Protein AF-A0AB37XN99-F1 (afdb_monomer_lite)

InterPro domains:
  IPR028053 Membrane insertase YidC, N-terminal [PF14849] (1-99)
  IPR028053 Membrane insertase YidC, N-terminal [TIGR03593] (1-100)
  IPR028053 Membrane insertase YidC, N-terminal [cd19961] (1-98)
  IPR038221 YidC, periplasmic domain superfamily [G3DSA:2.70.98.90] (1-100)

Secondary structure (DSSP, 8-state):
---EEEEEEESSTT-SSEEEEEEE-SS-EE-------STT-TT-GGG-SPP--B-S-S-----TT-SEEEEEEEEE-TTS-EEEEEEEEETT----EEE-

Structure (mmCIF, N/CA/C/O backbone):
data_AF-A0AB37XN99-F1
#
_entry.id   AF-A0AB37XN99-F1
#
loop_
_atom_site.group_PDB
_atom_site.id
_atom_site.type_symbol
_atom_site.label_atom_id
_atom_site.label_alt_id
_atom_site.label_comp_id
_atom_site.label_asym_id
_atom_site.label_entity_id
_atom_site.label_seq_id
_atom_site.pdbx_PDB_ins_code
_atom_site.Cartn_x
_atom_site.Cartn_y
_atom_site.Cartn_z
_atom_site.occupancy
_atom_site.B_iso_or_equiv
_atom_site.auth_seq_id
_atom_site.auth_com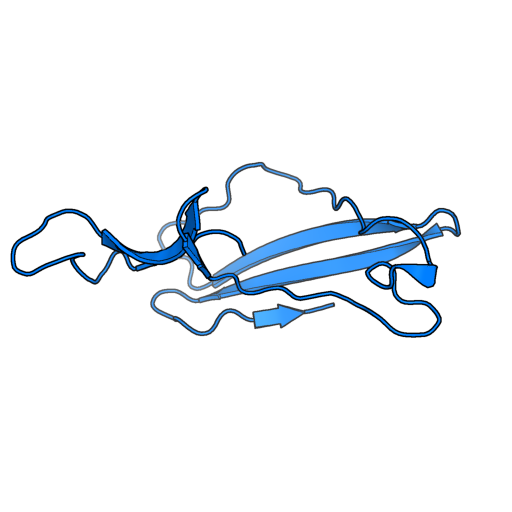p_id
_atom_site.auth_asym_id
_atom_site.auth_atom_id
_atom_site.pdbx_PDB_model_num
ATOM 1 N N . ILE A 1 1 ? 4.025 0.678 1.638 1.00 97.62 1 ILE A N 1
ATOM 2 C CA . ILE A 1 1 ? 2.892 1.171 2.448 1.00 97.62 1 ILE A CA 1
ATOM 3 C C . ILE A 1 1 ? 3.477 2.132 3.460 1.00 97.62 1 ILE A C 1
ATOM 5 O O . ILE A 1 1 ? 4.321 1.715 4.249 1.00 97.62 1 ILE A O 1
ATOM 9 N N . GLU A 1 2 ? 3.107 3.405 3.358 1.00 98.56 2 GLU A N 1
ATOM 10 C CA . GLU A 1 2 ? 3.704 4.488 4.153 1.00 98.56 2 GLU A CA 1
ATOM 11 C C . GLU A 1 2 ? 2.922 4.786 5.434 1.00 98.56 2 GLU A C 1
ATOM 13 O O . GLU A 1 2 ? 3.494 5.291 6.398 1.00 98.56 2 GLU A O 1
ATOM 18 N N . GLN A 1 3 ? 1.629 4.451 5.457 1.00 98.56 3 GLN A N 1
ATOM 19 C CA . GLN A 1 3 ? 0.751 4.632 6.607 1.00 98.56 3 GLN A CA 1
ATOM 20 C C . GLN A 1 3 ? -0.244 3.474 6.719 1.00 98.56 3 GLN A C 1
ATOM 22 O O . GLN A 1 3 ? -0.687 2.929 5.706 1.00 98.56 3 GLN A O 1
ATOM 27 N N . ALA A 1 4 ? -0.595 3.099 7.949 1.00 98.69 4 ALA A N 1
ATOM 28 C CA . ALA A 1 4 ? -1.639 2.119 8.232 1.00 98.69 4 ALA A CA 1
ATOM 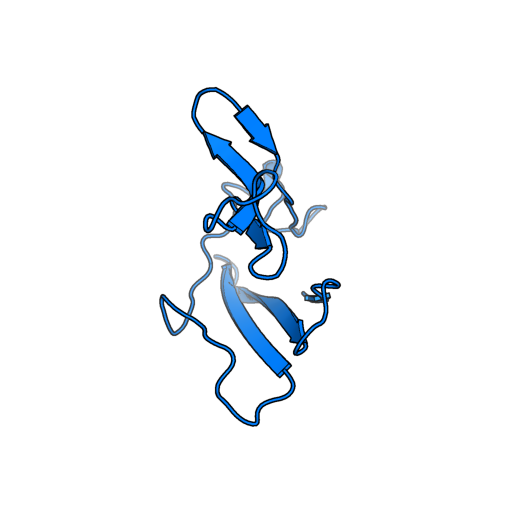29 C C . ALA A 1 4 ? -2.304 2.430 9.577 1.00 98.69 4 ALA A C 1
ATOM 31 O O . ALA A 1 4 ? -1.648 2.399 10.621 1.00 98.69 4 ALA A O 1
ATOM 32 N N . LEU A 1 5 ? -3.611 2.699 9.540 1.00 98.69 5 LEU A N 1
ATOM 33 C CA . LEU A 1 5 ? -4.452 2.926 10.714 1.00 98.69 5 LEU A CA 1
ATOM 34 C C . LEU A 1 5 ? -5.264 1.661 11.013 1.00 98.69 5 LEU A C 1
ATOM 36 O O . LEU A 1 5 ? -5.958 1.137 10.141 1.00 98.69 5 LEU A O 1
ATOM 40 N N . LEU A 1 6 ? -5.202 1.177 12.251 1.00 98.50 6 LEU A N 1
ATOM 41 C CA . LEU A 1 6 ? -5.971 0.027 12.716 1.00 98.50 6 LEU A CA 1
ATOM 42 C C . LEU A 1 6 ? -7.286 0.516 13.330 1.00 98.50 6 LEU A C 1
ATOM 44 O O . LEU A 1 6 ? -7.369 0.770 14.526 1.00 98.50 6 LEU A O 1
ATOM 48 N N . LEU A 1 7 ? -8.328 0.639 12.504 1.00 97.94 7 LEU A N 1
ATOM 49 C CA . LEU A 1 7 ? -9.593 1.288 12.887 1.00 97.94 7 LEU A CA 1
ATOM 50 C C . LEU A 1 7 ? -10.322 0.640 14.079 1.00 97.94 7 LEU A C 1
ATOM 52 O O . LEU A 1 7 ? -11.089 1.308 14.762 1.00 97.94 7 LEU A O 1
ATOM 56 N N . ALA A 1 8 ? -10.082 -0.648 14.337 1.00 97.81 8 ALA A N 1
ATOM 57 C CA . ALA A 1 8 ? -10.674 -1.380 15.460 1.00 97.81 8 ALA A CA 1
ATOM 58 C C . ALA A 1 8 ? -9.943 -1.166 16.801 1.00 97.81 8 ALA A C 1
ATOM 60 O O . ALA A 1 8 ? -10.406 -1.653 17.831 1.00 97.81 8 ALA A O 1
ATOM 61 N N . TYR A 1 9 ? -8.801 -0.472 16.799 1.00 98.38 9 TYR A N 1
ATOM 62 C CA . TYR A 1 9 ? -7.966 -0.272 17.979 1.00 98.38 9 TYR A CA 1
ATOM 63 C C . TYR A 1 9 ? -7.824 1.223 18.266 1.00 98.38 9 TYR A C 1
ATOM 65 O O . TYR A 1 9 ? -7.374 1.960 17.389 1.00 98.38 9 TYR A O 1
ATOM 73 N N . PRO A 1 10 ? -8.170 1.695 19.474 1.00 98.38 10 PRO A N 1
ATOM 74 C CA . PRO A 1 10 ? -7.972 3.090 19.830 1.00 98.38 10 PRO A CA 1
ATOM 75 C C . PRO A 1 10 ? -6.480 3.380 20.033 1.00 98.38 10 PRO A C 1
ATOM 77 O O . PRO A 1 10 ? -5.736 2.550 20.558 1.00 98.38 10 PRO A O 1
ATOM 80 N N . LYS A 1 11 ? -6.042 4.582 19.657 1.00 98.25 11 LYS A N 1
ATOM 81 C CA . LYS A 1 11 ? -4.650 5.044 19.790 1.00 98.25 11 LYS A CA 1
ATOM 82 C C . LYS A 1 11 ? -4.137 4.981 21.228 1.00 98.25 11 LYS A C 1
ATOM 84 O O . LYS A 1 11 ? -2.993 4.615 21.472 1.00 98.25 11 LYS A O 1
ATOM 89 N N . THR A 1 12 ? -4.993 5.343 22.176 1.00 98.31 12 THR A N 1
ATOM 90 C CA . THR A 1 12 ? -4.753 5.270 23.620 1.00 98.31 12 THR A CA 1
ATOM 91 C C . THR A 1 12 ? -6.052 4.899 24.330 1.00 98.31 12 THR A C 1
ATOM 93 O O . THR A 1 12 ? -7.133 4.908 23.735 1.00 98.31 12 THR A O 1
ATOM 96 N N . LEU A 1 13 ? -5.967 4.570 25.620 1.00 97.81 13 LEU A N 1
ATOM 97 C CA . LEU A 1 13 ? -7.139 4.248 26.431 1.00 97.81 13 LEU A CA 1
ATOM 98 C C . LEU A 1 13 ? -8.193 5.371 26.347 1.00 97.81 13 LEU A C 1
ATOM 100 O O . LEU A 1 13 ? -7.899 6.516 26.678 1.00 97.81 13 LEU A O 1
ATOM 104 N N . LYS A 1 14 ? -9.424 5.012 25.950 1.00 96.31 14 LYS A N 1
ATOM 105 C CA . LYS A 1 14 ? -10.590 5.907 25.766 1.00 96.31 14 LYS A CA 1
ATOM 106 C C . LYS A 1 14 ? -10.487 6.928 24.617 1.00 96.31 14 LYS A C 1
ATOM 108 O O . LYS A 1 14 ? -11.357 7.788 24.520 1.00 96.31 14 LYS A O 1
ATOM 113 N N . SER A 1 15 ? -9.484 6.840 23.742 1.00 98.12 15 SER A N 1
ATOM 114 C CA . SER A 1 15 ? -9.429 7.673 22.532 1.00 98.12 15 SER A CA 1
ATOM 115 C C . SER A 1 15 ? -10.417 7.190 21.464 1.00 98.12 15 SER A C 1
ATOM 117 O O . SER A 1 15 ? -10.657 5.990 21.336 1.00 98.12 15 SER A O 1
ATOM 119 N N . THR A 1 16 ? -10.964 8.120 20.678 1.00 97.25 16 THR A N 1
ATOM 120 C CA . THR A 1 16 ? -11.726 7.830 19.451 1.00 97.25 16 THR A CA 1
ATOM 121 C C . THR A 1 16 ? -10.840 7.791 18.203 1.00 97.25 16 THR A C 1
ATOM 123 O O . THR A 1 16 ? -11.302 7.388 17.138 1.00 97.25 16 THR A O 1
ATOM 126 N N . GLU A 1 17 ? -9.571 8.198 18.313 1.00 98.38 17 GLU A N 1
ATOM 127 C CA . GLU A 1 17 ? -8.603 8.125 17.218 1.00 98.38 17 GLU A CA 1
ATOM 128 C C . GLU A 1 17 ? -8.142 6.674 17.010 1.00 98.38 17 GLU A C 1
ATOM 130 O O . GLU A 1 17 ? -7.831 5.993 17.995 1.00 98.38 17 GLU A O 1
ATOM 135 N N . PRO A 1 18 ? -8.030 6.196 15.759 1.00 98.50 18 PRO A N 1
ATOM 136 C CA . PRO A 1 18 ? -7.491 4.872 15.482 1.00 98.50 18 PRO A CA 1
ATOM 137 C C . PRO A 1 18 ? -5.985 4.804 15.764 1.00 98.50 18 PRO A C 1
ATOM 139 O O . PRO A 1 18 ? -5.250 5.778 15.594 1.00 98.50 18 PRO A O 1
ATOM 142 N N . PHE A 1 19 ? -5.510 3.628 16.163 1.00 98.62 19 PHE A N 1
ATOM 143 C CA . PHE A 1 19 ? -4.094 3.359 16.371 1.00 98.62 19 PHE A CA 1
ATOM 144 C C . PHE A 1 19 ? -3.338 3.394 15.038 1.00 98.62 19 PHE A C 1
ATOM 146 O O . PHE A 1 19 ? -3.683 2.673 14.099 1.00 98.62 19 PHE A O 1
ATOM 153 N N . GLN A 1 20 ? -2.287 4.209 14.961 1.00 98.62 20 GLN A N 1
ATOM 154 C CA . GLN A 1 20 ? -1.401 4.277 13.805 1.00 98.62 20 GLN A CA 1
ATOM 155 C C . GLN A 1 20 ? -0.235 3.308 13.987 1.00 98.62 20 GLN A C 1
ATOM 157 O O . GLN A 1 20 ? 0.567 3.468 14.901 1.00 98.62 20 GLN A O 1
ATOM 162 N N . LEU A 1 21 ? -0.165 2.288 13.127 1.00 98.56 21 LEU A N 1
ATOM 163 C CA . LEU A 1 21 ? 0.908 1.296 13.163 1.00 98.56 21 LEU A CA 1
ATOM 164 C C . LEU A 1 21 ? 2.058 1.695 12.241 1.00 98.56 21 LEU A C 1
ATOM 166 O O . LEU A 1 21 ? 3.174 1.884 12.707 1.00 98.56 21 LEU A O 1
ATOM 170 N N . LEU A 1 22 ? 1.787 1.801 10.936 1.00 98.81 22 LEU A N 1
ATOM 171 C CA . LEU A 1 22 ? 2.771 2.308 9.981 1.00 98.81 22 LEU A CA 1
ATOM 172 C C . LEU A 1 22 ? 2.630 3.826 9.893 1.00 98.81 22 LEU A C 1
ATOM 174 O O . LEU A 1 22 ? 1.515 4.355 9.828 1.00 98.81 22 LEU A O 1
ATOM 178 N N . GLU A 1 23 ? 3.761 4.516 9.877 1.00 98.62 23 GLU A N 1
ATOM 179 C CA . GLU A 1 23 ? 3.837 5.968 9.940 1.00 98.62 23 GLU A CA 1
ATOM 180 C C . GLU A 1 23 ? 5.006 6.477 9.102 1.00 98.62 23 GLU A C 1
ATOM 182 O O . GLU A 1 23 ? 6.080 5.883 9.064 1.00 98.62 23 GLU A O 1
ATOM 187 N N . THR A 1 24 ? 4.787 7.600 8.426 1.00 98.44 24 THR A N 1
ATOM 188 C CA . THR A 1 24 ? 5.837 8.350 7.742 1.00 98.44 24 THR A CA 1
ATOM 189 C C . THR A 1 24 ? 5.636 9.820 8.072 1.00 98.44 24 THR A C 1
ATOM 191 O O . THR A 1 24 ? 4.798 10.490 7.470 1.00 98.44 24 THR A O 1
ATOM 194 N N . THR A 1 25 ? 6.369 10.299 9.070 1.00 98.06 25 THR A N 1
ATOM 195 C CA . THR A 1 25 ? 6.444 11.703 9.484 1.00 98.06 25 THR A CA 1
ATOM 196 C C . THR A 1 25 ? 7.908 12.151 9.490 1.00 98.06 25 THR A C 1
ATOM 198 O O . THR A 1 25 ? 8.812 11.313 9.470 1.00 98.06 25 THR A O 1
ATOM 201 N N . PRO A 1 26 ? 8.199 13.466 9.521 1.00 97.94 26 PRO A N 1
ATOM 202 C CA . PRO A 1 26 ? 9.580 13.936 9.638 1.00 97.94 26 PRO A CA 1
ATOM 203 C C . PRO A 1 26 ? 10.292 13.448 10.911 1.00 97.94 26 PRO A C 1
ATOM 205 O O . PRO A 1 26 ? 11.519 13.412 10.946 1.00 97.94 26 PRO A O 1
ATOM 208 N N . GLN A 1 27 ? 9.535 13.105 11.958 1.00 97.81 27 GLN A N 1
ATOM 209 C CA . GLN A 1 27 ? 10.055 12.690 13.262 1.00 97.81 27 GLN A CA 1
ATOM 210 C C . GLN A 1 27 ? 10.110 11.166 13.437 1.00 97.81 27 GLN A C 1
ATOM 212 O O . GLN A 1 27 ? 10.897 10.689 14.254 1.00 97.81 27 GLN A O 1
ATOM 217 N N . PHE A 1 28 ? 9.294 10.400 12.706 1.00 98.31 28 PHE A N 1
ATOM 218 C CA . PHE A 1 28 ? 9.220 8.948 12.843 1.00 98.31 28 PHE A CA 1
ATOM 219 C C . PHE A 1 28 ? 8.866 8.264 11.518 1.00 98.31 28 PHE A C 1
ATOM 221 O O . PHE A 1 28 ? 7.962 8.678 10.794 1.00 98.31 28 PHE A O 1
ATOM 228 N N . VAL A 1 29 ? 9.577 7.179 11.206 1.00 98.50 29 VAL A N 1
ATOM 229 C CA . VAL A 1 29 ? 9.338 6.386 9.998 1.00 98.50 29 VAL A CA 1
ATOM 230 C C . VAL A 1 29 ? 9.270 4.911 10.363 1.00 98.50 29 VAL A C 1
ATOM 232 O O . VAL A 1 29 ? 10.237 4.332 10.854 1.00 98.50 29 VAL A O 1
ATOM 235 N N . TYR A 1 30 ? 8.134 4.296 10.053 1.00 98.81 30 TYR A N 1
ATOM 236 C CA . TYR A 1 30 ? 7.922 2.861 10.099 1.00 98.81 30 TYR A CA 1
ATOM 237 C C . TYR A 1 30 ? 7.059 2.433 8.907 1.00 98.81 30 TYR A C 1
ATOM 239 O O . TYR A 1 30 ? 5.856 2.683 8.862 1.00 98.81 30 TYR A O 1
ATOM 247 N N . GLN A 1 31 ? 7.694 1.808 7.911 1.00 98.81 31 GLN A N 1
ATOM 248 C CA . GLN A 1 31 ? 7.086 1.482 6.619 1.00 98.81 31 GLN A CA 1
ATOM 249 C C . GLN A 1 31 ? 7.199 -0.007 6.291 1.00 98.81 31 GLN A C 1
ATOM 251 O O . GLN A 1 31 ? 8.175 -0.666 6.643 1.00 98.81 31 GLN A O 1
ATOM 256 N N . ALA A 1 32 ? 6.245 -0.507 5.502 1.00 98.62 32 ALA A N 1
ATOM 257 C CA . ALA A 1 32 ? 6.344 -1.809 4.845 1.00 98.62 32 ALA A CA 1
ATOM 258 C C . ALA A 1 32 ? 6.662 -1.607 3.356 1.00 98.62 32 ALA A C 1
ATOM 260 O O . ALA A 1 32 ? 5.788 -1.229 2.564 1.00 98.62 32 ALA A O 1
ATOM 261 N N . GLN A 1 33 ? 7.923 -1.817 2.977 1.00 98.44 33 GLN A N 1
ATOM 262 C CA . GLN A 1 33 ? 8.415 -1.655 1.607 1.00 98.44 33 GLN A CA 1
ATOM 263 C C . GLN A 1 33 ? 8.523 -3.014 0.906 1.00 98.44 33 GLN A C 1
ATOM 265 O O . GLN A 1 33 ? 8.881 -4.017 1.516 1.00 98.44 33 GLN A O 1
ATOM 270 N N . SER A 1 34 ? 8.192 -3.057 -0.384 1.00 98.38 34 SER A N 1
ATOM 271 C CA . SER A 1 34 ? 8.316 -4.262 -1.208 1.00 98.38 34 SER A CA 1
ATOM 272 C C . SER A 1 34 ? 8.466 -3.894 -2.681 1.00 98.38 34 SER A C 1
ATOM 274 O O . SER A 1 34 ? 7.906 -2.886 -3.126 1.00 98.38 34 SER A O 1
ATOM 276 N N . GLY A 1 35 ? 9.176 -4.732 -3.431 1.00 98.25 35 GLY A N 1
ATOM 277 C CA . GLY A 1 35 ? 9.428 -4.545 -4.856 1.00 98.25 35 GLY A CA 1
ATOM 278 C C . GLY A 1 35 ? 10.119 -5.755 -5.478 1.00 98.25 35 GLY A C 1
ATOM 279 O O . GLY A 1 35 ? 10.493 -6.692 -4.769 1.00 98.25 35 GLY A O 1
ATOM 280 N N . LEU A 1 36 ? 10.298 -5.717 -6.795 1.00 98.38 36 LEU A N 1
ATOM 281 C CA . LEU A 1 36 ? 11.042 -6.720 -7.553 1.00 98.38 36 LEU A CA 1
ATOM 282 C C . LEU A 1 36 ? 12.464 -6.222 -7.823 1.00 98.38 36 LEU A C 1
ATOM 284 O O . LEU A 1 36 ? 12.669 -5.291 -8.601 1.00 98.38 36 LEU A O 1
ATOM 288 N N . THR A 1 37 ? 13.448 -6.858 -7.186 1.00 97.75 37 THR A N 1
ATOM 289 C CA . THR A 1 37 ? 14.882 -6.612 -7.417 1.00 97.75 37 THR A CA 1
ATOM 290 C C . THR A 1 37 ? 15.496 -7.702 -8.313 1.00 97.75 37 THR A C 1
ATOM 292 O O . THR A 1 37 ? 14.779 -8.439 -8.987 1.00 97.75 37 THR A O 1
ATOM 295 N N . GLY A 1 38 ? 16.824 -7.820 -8.333 1.00 97.50 38 GLY A N 1
ATOM 296 C CA . GLY A 1 38 ? 17.562 -8.779 -9.152 1.00 97.50 38 GLY A CA 1
ATOM 297 C C . GLY A 1 38 ? 17.924 -8.208 -10.520 1.00 97.50 38 GLY A C 1
ATOM 298 O O . GLY A 1 38 ? 17.725 -7.018 -10.771 1.00 97.50 38 GLY A O 1
ATOM 299 N N . ARG A 1 39 ? 18.487 -9.055 -11.393 1.00 97.56 39 ARG A N 1
ATOM 300 C CA . ARG A 1 39 ? 19.050 -8.636 -12.691 1.00 97.56 39 ARG A CA 1
ATOM 301 C C . ARG A 1 39 ? 18.076 -7.772 -13.494 1.00 97.56 39 ARG A C 1
ATOM 303 O O . ARG A 1 39 ? 18.450 -6.693 -13.927 1.00 97.56 39 ARG A O 1
ATOM 310 N N . ASP A 1 40 ? 16.822 -8.207 -13.591 1.00 96.44 40 ASP A N 1
ATOM 311 C CA . ASP A 1 40 ? 15.810 -7.582 -14.452 1.00 96.44 40 ASP A CA 1
ATOM 312 C C . ASP A 1 40 ? 14.675 -6.906 -13.650 1.00 96.44 40 ASP A C 1
ATOM 314 O O . ASP A 1 40 ? 13.647 -6.525 -14.208 1.00 96.44 40 ASP A O 1
ATOM 318 N N . GLY A 1 41 ? 14.835 -6.773 -12.327 1.00 97.69 41 GLY A N 1
ATOM 319 C CA . GLY A 1 41 ? 13.802 -6.229 -11.445 1.00 97.69 41 GLY A CA 1
ATOM 320 C C . GLY A 1 41 ? 13.676 -4.703 -11.557 1.00 97.69 41 GLY A C 1
ATOM 321 O O . GLY A 1 41 ? 14.695 -4.018 -11.438 1.00 97.69 41 GLY A O 1
ATOM 322 N N . PRO A 1 42 ? 12.467 -4.138 -11.748 1.00 97.69 42 PRO A N 1
ATOM 323 C CA . PRO A 1 42 ? 12.278 -2.696 -11.910 1.00 97.69 42 PRO A CA 1
ATOM 324 C C . PRO A 1 42 ? 12.545 -1.890 -10.630 1.00 97.69 42 PRO A C 1
ATOM 326 O O . PRO A 1 42 ? 12.865 -0.712 -10.721 1.00 97.69 42 PRO A O 1
ATOM 329 N N . ASP A 1 43 ? 12.439 -2.491 -9.439 1.00 98.31 43 ASP A N 1
ATOM 330 C CA . ASP A 1 43 ? 12.768 -1.818 -8.175 1.00 98.31 43 ASP A CA 1
ATOM 331 C C . ASP A 1 43 ? 14.275 -1.873 -7.847 1.00 98.31 43 ASP A C 1
ATOM 333 O O . ASP A 1 43 ? 14.694 -1.305 -6.838 1.00 98.31 43 ASP A O 1
ATOM 337 N N . ASN A 1 44 ? 15.100 -2.543 -8.665 1.00 98.12 44 ASN A N 1
ATOM 338 C CA . ASN A 1 44 ? 16.553 -2.539 -8.501 1.00 98.12 44 ASN A CA 1
ATOM 339 C C . ASN A 1 44 ? 17.131 -1.176 -8.938 1.00 98.12 44 ASN A C 1
ATOM 341 O O . ASN A 1 44 ? 17.011 -0.834 -10.115 1.00 98.12 44 ASN A O 1
ATOM 345 N N . PRO A 1 45 ? 17.835 -0.430 -8.063 1.00 97.81 45 PRO A N 1
ATOM 346 C CA . PRO A 1 45 ? 18.435 0.859 -8.418 1.00 97.81 45 PRO A CA 1
ATOM 347 C C . PRO A 1 45 ? 19.410 0.806 -9.604 1.00 97.81 45 PRO A C 1
ATOM 349 O O . PRO A 1 45 ? 19.586 1.805 -10.297 1.00 97.81 45 PRO A O 1
ATOM 352 N N . ALA A 1 46 ? 20.026 -0.354 -9.871 1.00 98.00 46 ALA A N 1
ATOM 353 C CA . ALA A 1 46 ? 20.885 -0.552 -11.041 1.00 98.00 46 ALA A CA 1
ATOM 354 C C . ALA A 1 46 ? 20.115 -0.475 -12.376 1.00 98.00 46 ALA A C 1
ATOM 356 O O . ALA A 1 46 ? 20.712 -0.182 -13.409 1.00 98.00 46 ALA A O 1
ATOM 357 N N . ASN A 1 47 ? 18.796 -0.698 -12.348 1.00 96.50 47 ASN A N 1
ATOM 358 C CA . ASN A 1 47 ? 17.908 -0.652 -13.511 1.00 96.50 47 ASN A CA 1
ATOM 359 C C . ASN A 1 47 ? 17.209 0.711 -13.679 1.00 96.50 47 ASN A C 1
ATOM 361 O O . ASN A 1 47 ? 16.464 0.906 -14.643 1.00 96.50 47 ASN A O 1
ATOM 365 N N . GLY A 1 48 ? 17.474 1.668 -12.782 1.00 96.12 48 GLY A N 1
ATOM 366 C CA . GLY A 1 48 ? 16.942 3.028 -12.832 1.00 96.12 48 GLY A CA 1
ATOM 367 C C . GLY A 1 48 ? 16.106 3.405 -11.601 1.00 96.12 48 GLY A C 1
ATOM 368 O O . GLY A 1 48 ? 16.228 2.781 -10.545 1.00 96.12 48 GLY A O 1
ATOM 369 N N . PRO A 1 49 ? 15.284 4.468 -11.698 1.00 97.50 49 PRO A N 1
ATOM 370 C CA . PRO A 1 49 ? 14.391 4.857 -10.614 1.00 97.50 49 PRO A CA 1
ATOM 371 C C . PRO A 1 49 ? 13.313 3.792 -10.388 1.00 97.50 49 PRO A C 1
ATOM 373 O O . PRO A 1 49 ? 12.941 3.066 -11.311 1.00 97.50 49 PRO A O 1
ATOM 376 N N . ARG A 1 50 ? 12.764 3.751 -9.169 1.00 98.06 50 ARG A N 1
ATOM 377 C CA . ARG A 1 50 ? 11.653 2.851 -8.837 1.00 98.06 50 ARG A CA 1
ATOM 378 C C . ARG A 1 50 ? 10.467 3.048 -9.797 1.00 98.06 50 ARG A C 1
ATOM 380 O O . ARG A 1 50 ? 10.191 4.187 -10.185 1.00 98.06 50 ARG A O 1
ATOM 387 N N . PRO A 1 51 ? 9.743 1.972 -10.152 1.00 98.06 51 PRO A N 1
ATOM 388 C CA . PRO A 1 51 ? 8.624 2.043 -11.078 1.00 98.06 51 PRO A CA 1
ATOM 389 C C . PRO A 1 51 ? 7.505 2.921 -10.518 1.00 98.06 51 PRO A C 1
ATOM 391 O O . PRO A 1 51 ? 7.049 2.733 -9.387 1.00 98.06 51 PRO A O 1
ATOM 394 N N . LEU A 1 52 ? 7.033 3.854 -11.343 1.00 98.44 52 LEU A N 1
ATOM 395 C CA . LEU A 1 52 ? 5.800 4.583 -11.086 1.00 98.44 52 LEU A CA 1
ATOM 396 C C . LEU A 1 52 ? 4.642 3.771 -11.667 1.00 98.44 52 LEU A C 1
ATOM 398 O O . LEU A 1 52 ? 4.477 3.698 -12.884 1.00 98.44 52 LEU A O 1
ATOM 402 N N . TYR A 1 53 ? 3.890 3.111 -10.792 1.00 98.44 53 TYR A N 1
ATOM 403 C CA . TYR A 1 53 ? 2.748 2.300 -11.193 1.00 98.44 53 TYR A CA 1
ATOM 404 C C . TYR A 1 53 ? 1.514 3.163 -11.483 1.00 98.44 53 TYR A C 1
ATOM 406 O O . TYR A 1 53 ? 1.255 4.144 -10.790 1.00 98.44 53 TYR A O 1
ATOM 414 N N . ASN A 1 54 ? 0.716 2.725 -12.452 1.00 98.56 54 ASN A N 1
ATOM 415 C CA . ASN A 1 54 ? -0.611 3.242 -12.747 1.00 98.56 54 ASN A CA 1
ATOM 416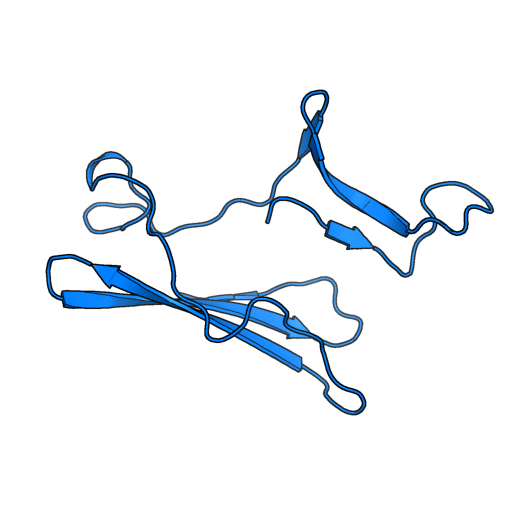 C C . ASN A 1 54 ? -1.678 2.455 -11.977 1.00 98.56 54 ASN A C 1
ATOM 418 O O . ASN A 1 54 ? -1.604 1.226 -11.869 1.00 98.56 54 ASN A O 1
ATOM 422 N N . VAL A 1 55 ? -2.692 3.176 -11.511 1.00 97.94 55 VAL A N 1
ATOM 423 C CA . VAL A 1 55 ? -3.927 2.666 -10.900 1.00 97.94 55 VAL A CA 1
ATOM 424 C C . VAL A 1 55 ? -5.125 3.241 -11.644 1.00 97.94 55 VAL A C 1
ATOM 426 O O . VAL A 1 55 ? -5.026 4.307 -12.248 1.00 97.94 55 VAL A O 1
ATOM 429 N N . ASP A 1 56 ? -6.258 2.549 -11.604 1.00 95.81 56 ASP A N 1
ATOM 430 C CA . ASP A 1 56 ? -7.509 3.029 -12.199 1.00 95.81 56 ASP 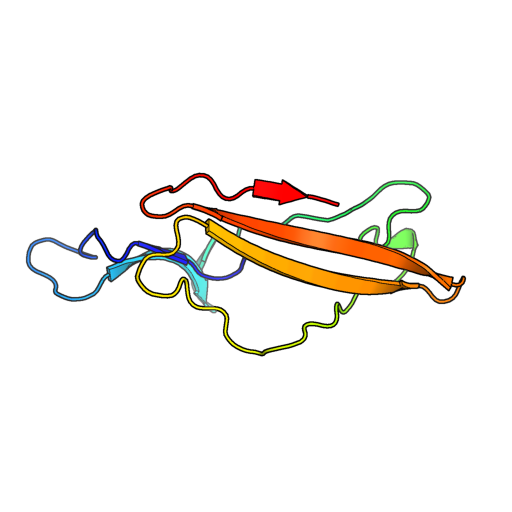A CA 1
ATOM 431 C C . ASP A 1 56 ? -8.202 4.098 -11.337 1.00 95.81 56 ASP A C 1
ATOM 433 O O . ASP A 1 56 ? -9.004 4.880 -11.849 1.00 95.81 56 ASP A O 1
ATOM 437 N N . LYS A 1 57 ? -7.913 4.127 -10.028 1.00 97.31 57 LYS A N 1
ATOM 438 C CA . LYS A 1 57 ? -8.529 5.019 -9.036 1.00 97.31 57 LYS A CA 1
ATOM 439 C C . LYS A 1 57 ? -7.523 5.462 -7.982 1.00 97.31 57 LYS A C 1
ATOM 441 O O . LYS A 1 57 ? -6.559 4.765 -7.687 1.00 97.31 57 LYS A O 1
ATOM 446 N N . GLU A 1 58 ? -7.808 6.593 -7.347 1.00 96.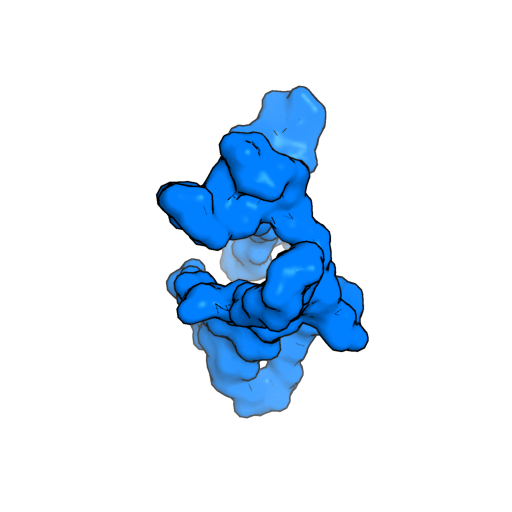19 58 GLU A N 1
ATOM 447 C CA . GLU A 1 58 ? -7.023 7.099 -6.212 1.00 96.19 58 GLU A CA 1
ATOM 448 C C . GLU A 1 58 ? -7.450 6.481 -4.872 1.00 96.19 58 GLU A C 1
ATOM 450 O O . GLU A 1 58 ? -6.663 6.426 -3.929 1.00 96.19 58 GLU A O 1
ATOM 455 N N . ALA A 1 59 ? -8.692 5.988 -4.784 1.00 98.06 59 ALA A N 1
ATOM 456 C CA . ALA A 1 59 ? -9.260 5.415 -3.571 1.00 98.06 59 ALA A CA 1
ATOM 457 C C . ALA A 1 59 ? -9.926 4.063 -3.841 1.00 98.06 59 ALA A C 1
ATOM 459 O O . ALA A 1 59 ? -10.760 3.917 -4.739 1.00 98.06 59 ALA A O 1
ATOM 460 N N . PHE A 1 60 ? -9.592 3.088 -2.997 1.00 98.38 60 PHE A N 1
ATOM 461 C CA . PHE A 1 60 ? -10.145 1.740 -3.016 1.00 98.38 60 PHE A CA 1
ATOM 462 C C . PHE A 1 60 ? -10.766 1.451 -1.655 1.00 98.38 60 PHE A C 1
ATOM 464 O O . PHE A 1 60 ? -10.087 1.504 -0.630 1.00 98.38 60 PHE A O 1
ATOM 471 N N . VAL A 1 61 ? -12.060 1.146 -1.645 1.00 98.19 61 VAL A N 1
ATOM 472 C CA . VAL A 1 61 ? -12.816 0.860 -0.423 1.00 98.19 61 VAL A CA 1
ATOM 473 C C . VAL A 1 61 ? -13.469 -0.500 -0.577 1.00 98.19 61 VAL A C 1
ATOM 475 O O . VAL A 1 61 ? -14.085 -0.792 -1.603 1.00 98.19 61 VAL A O 1
ATOM 478 N N . LEU A 1 62 ? -13.336 -1.342 0.446 1.00 98.31 62 LEU A N 1
ATOM 479 C CA . LEU A 1 62 ? -14.039 -2.614 0.493 1.00 98.31 62 LEU A CA 1
ATOM 480 C C . LEU A 1 62 ? -15.541 -2.343 0.665 1.00 98.31 62 LEU A C 1
ATOM 482 O O . LE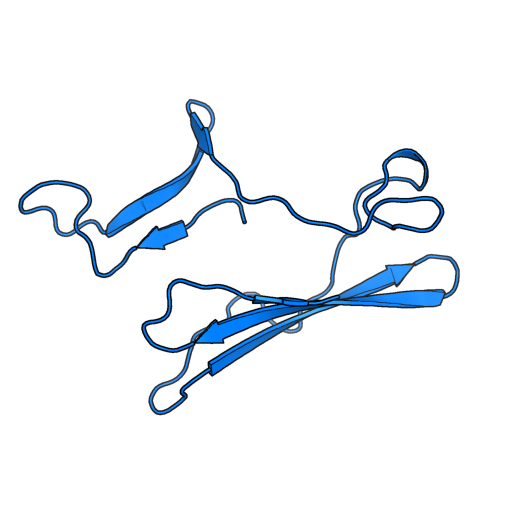U A 1 62 ? -15.983 -1.997 1.759 1.00 98.31 62 LEU A O 1
ATOM 486 N N . ALA A 1 63 ? -16.306 -2.493 -0.415 1.00 97.88 63 ALA A N 1
ATOM 487 C CA . ALA A 1 63 ? -17.744 -2.238 -0.421 1.00 97.88 63 ALA A CA 1
ATOM 488 C C . ALA A 1 63 ? -18.510 -3.176 0.525 1.00 97.88 63 ALA A C 1
ATOM 490 O O . ALA A 1 63 ? -18.074 -4.298 0.802 1.00 97.88 63 ALA A O 1
ATOM 491 N N . ASP A 1 64 ? -19.674 -2.737 1.000 1.00 96.94 64 ASP A N 1
ATOM 492 C CA . ASP A 1 64 ? -20.551 -3.562 1.831 1.00 96.94 64 ASP A CA 1
ATOM 493 C C . ASP A 1 64 ? -20.931 -4.871 1.126 1.00 96.94 64 ASP A C 1
ATOM 495 O O . ASP A 1 64 ? -21.102 -4.932 -0.091 1.00 96.94 64 ASP A O 1
ATOM 499 N N . GLY A 1 65 ? -20.990 -5.958 1.897 1.00 97.69 65 GLY A N 1
ATOM 500 C CA . GLY A 1 65 ? -21.240 -7.306 1.378 1.00 97.69 65 GLY A CA 1
ATOM 501 C C . GLY A 1 65 ? -20.049 -7.981 0.679 1.00 97.69 65 GLY A C 1
ATOM 502 O O . GLY A 1 65 ? -20.082 -9.195 0.505 1.00 97.69 65 GLY A O 1
ATOM 503 N N . GLN A 1 66 ? -18.971 -7.262 0.334 1.00 98.38 66 GLN A N 1
ATOM 504 C CA . GLN A 1 66 ? -17.774 -7.868 -0.269 1.00 98.38 66 GLN A CA 1
ATOM 505 C C . GLN A 1 66 ? -16.849 -8.483 0.786 1.00 98.38 66 GLN A C 1
ATOM 507 O O . GLN A 1 66 ? -16.635 -7.901 1.852 1.00 98.38 66 GLN A O 1
ATOM 512 N N . ALA A 1 67 ? -16.258 -9.639 0.488 1.00 98.31 67 ALA A N 1
ATOM 513 C CA . ALA A 1 67 ? -15.307 -10.307 1.381 1.00 98.31 67 ALA A CA 1
ATOM 514 C C . ALA A 1 67 ? -13.847 -9.894 1.131 1.00 98.31 67 ALA A C 1
ATOM 516 O O . ALA A 1 67 ? -13.005 -10.062 2.015 1.00 98.31 67 ALA A O 1
ATOM 517 N N . GLU A 1 68 ? -13.545 -9.356 -0.051 1.00 98.50 68 GLU A N 1
ATOM 518 C CA . GLU A 1 68 ? -12.185 -9.093 -0.512 1.00 98.50 68 GLU A CA 1
ATOM 519 C C . GLU A 1 68 ? -12.104 -7.791 -1.317 1.00 98.50 68 GLU A C 1
ATOM 521 O O . GLU A 1 68 ? -13.043 -7.417 -2.019 1.00 98.50 68 GLU A O 1
ATOM 526 N N . LEU A 1 69 ? -10.971 -7.102 -1.188 1.00 98.62 69 LEU A N 1
ATOM 527 C CA . LEU A 1 69 ? -10.584 -5.947 -1.985 1.00 98.62 69 LEU A CA 1
ATOM 528 C C . LEU A 1 69 ? -9.266 -6.272 -2.692 1.00 98.62 69 LEU A C 1
ATOM 530 O O . LEU A 1 69 ? -8.259 -6.543 -2.034 1.00 98.62 69 LEU A O 1
ATOM 534 N N . VAL A 1 70 ? -9.280 -6.213 -4.022 1.00 98.50 70 VAL A N 1
ATOM 535 C CA . VAL A 1 70 ? -8.118 -6.455 -4.884 1.00 98.50 70 VAL A CA 1
ATOM 536 C C . VAL A 1 70 ? -7.737 -5.147 -5.566 1.00 98.50 70 VAL A C 1
ATOM 538 O O . VAL A 1 70 ? -8.578 -4.508 -6.194 1.00 98.50 70 VAL A O 1
ATOM 541 N N . ILE A 1 71 ? -6.476 -4.746 -5.427 1.00 98.56 71 ILE A N 1
ATOM 542 C CA . ILE A 1 71 ? -5.953 -3.470 -5.920 1.00 98.56 71 ILE A CA 1
ATOM 543 C C . ILE A 1 71 ? -4.764 -3.767 -6.842 1.00 98.56 71 ILE A C 1
ATOM 545 O O . ILE A 1 71 ? -3.651 -3.971 -6.342 1.00 98.56 71 ILE A O 1
ATOM 549 N N . PRO A 1 72 ? -4.982 -3.848 -8.167 1.00 98.31 72 PRO A N 1
ATOM 550 C CA . PRO A 1 72 ? -3.917 -4.046 -9.139 1.00 98.31 72 PRO A CA 1
ATOM 551 C C . PRO A 1 72 ? -3.253 -2.714 -9.511 1.00 98.31 72 PRO A C 1
ATOM 553 O O . PRO A 1 72 ? -3.909 -1.717 -9.801 1.00 98.31 72 PRO A O 1
ATOM 556 N N . LEU A 1 73 ? -1.926 -2.719 -9.526 1.00 98.62 73 LEU A N 1
ATOM 557 C CA . LEU A 1 73 ? -1.064 -1.618 -9.932 1.00 98.62 73 LEU A CA 1
ATOM 558 C C . LEU A 1 73 ? -0.238 -2.091 -11.126 1.00 98.62 73 LEU A C 1
ATOM 560 O O . LEU A 1 73 ? 0.424 -3.123 -11.033 1.00 98.62 73 LEU A O 1
ATOM 564 N N . THR A 1 74 ? -0.221 -1.338 -12.226 1.00 98.62 74 THR A N 1
ATOM 565 C CA . THR A 1 74 ? 0.483 -1.746 -13.458 1.00 98.62 74 THR A CA 1
ATOM 566 C C . THR A 1 74 ? 1.638 -0.813 -13.802 1.00 98.62 74 THR A C 1
ATOM 568 O O . THR A 1 74 ? 1.515 0.403 -13.719 1.00 98.62 74 THR A O 1
ATOM 571 N N . TYR A 1 75 ? 2.776 -1.367 -14.202 1.00 98.56 75 TYR A N 1
ATOM 572 C CA . TYR A 1 75 ? 3.923 -0.613 -14.701 1.00 98.56 75 TYR A CA 1
ATOM 573 C C . TYR A 1 75 ? 4.414 -1.247 -15.999 1.00 98.56 75 TYR A C 1
ATOM 575 O O . TYR A 1 75 ? 4.648 -2.451 -16.050 1.00 98.56 75 TYR A O 1
ATOM 583 N N . THR A 1 76 ? 4.579 -0.442 -17.049 1.00 98.12 76 THR A N 1
ATOM 584 C CA . THR A 1 76 ? 5.174 -0.895 -18.315 1.00 98.12 76 THR A CA 1
ATOM 585 C C . THR A 1 76 ? 6.582 -0.331 -18.425 1.00 98.12 76 THR A C 1
ATOM 587 O O . THR A 1 76 ? 6.772 0.886 -18.467 1.00 98.12 76 THR A O 1
ATOM 590 N N . ALA A 1 77 ? 7.580 -1.211 -18.453 1.00 95.69 77 ALA A N 1
ATOM 591 C CA . ALA A 1 77 ? 8.972 -0.821 -18.625 1.00 95.69 77 ALA A CA 1
ATOM 592 C C . ALA A 1 77 ? 9.241 -0.337 -20.055 1.00 95.69 77 ALA A C 1
ATOM 594 O O . ALA A 1 77 ? 8.521 -0.671 -20.994 1.00 95.69 77 ALA A O 1
ATOM 595 N N . LYS A 1 78 ? 10.354 0.381 -20.251 1.00 92.00 78 LYS A N 1
ATOM 596 C CA . LYS A 1 78 ? 10.773 0.884 -21.575 1.00 92.00 78 LYS A CA 1
ATOM 597 C C . LYS A 1 78 ? 10.904 -0.216 -22.637 1.00 92.00 78 LYS A C 1
ATOM 599 O O . LYS A 1 78 ? 10.681 0.046 -23.810 1.00 92.00 78 LYS A O 1
ATOM 604 N N . ALA A 1 79 ? 11.257 -1.432 -22.221 1.00 92.38 79 ALA A N 1
ATOM 605 C CA . ALA A 1 79 ? 11.377 -2.600 -23.094 1.00 92.38 79 ALA A CA 1
ATOM 606 C C . ALA A 1 79 ? 10.028 -3.280 -23.419 1.00 92.38 79 ALA A C 1
ATOM 608 O O . ALA A 1 79 ? 10.016 -4.293 -24.108 1.00 92.38 79 ALA A O 1
ATOM 609 N N . GLY A 1 80 ? 8.903 -2.769 -22.906 1.00 95.81 80 GLY A N 1
ATOM 610 C CA . GLY A 1 80 ? 7.559 -3.313 -23.132 1.00 95.81 80 GLY A CA 1
ATOM 611 C C . GLY A 1 80 ? 7.102 -4.371 -22.122 1.00 95.81 80 GLY A C 1
ATOM 612 O O . GLY A 1 80 ? 5.931 -4.737 -22.129 1.00 95.81 80 GLY A O 1
ATOM 613 N N . ASN A 1 81 ? 7.978 -4.836 -21.223 1.00 97.38 81 ASN A N 1
ATOM 614 C CA . ASN A 1 81 ? 7.590 -5.748 -20.142 1.00 97.38 81 ASN A CA 1
ATOM 615 C C . ASN A 1 81 ? 6.573 -5.077 -19.209 1.00 97.38 81 ASN A C 1
ATOM 617 O O . ASN A 1 81 ? 6.790 -3.943 -18.770 1.00 97.38 81 ASN A O 1
ATOM 621 N N . VAL A 1 82 ? 5.502 -5.795 -18.873 1.00 98.00 82 VAL A N 1
ATOM 622 C CA . VAL A 1 82 ? 4.443 -5.322 -17.975 1.00 98.00 82 VAL A CA 1
ATOM 623 C C . VAL A 1 82 ? 4.575 -6.015 -16.623 1.00 98.00 82 VAL A C 1
ATOM 625 O O . VAL A 1 82 ? 4.621 -7.239 -16.548 1.00 98.00 82 VAL A O 1
ATOM 628 N N . PHE A 1 83 ? 4.606 -5.223 -15.556 1.00 98.44 83 PHE A N 1
ATOM 629 C CA . PHE A 1 83 ? 4.647 -5.674 -14.170 1.00 98.44 83 PHE A CA 1
ATOM 630 C C . PHE A 1 83 ? 3.327 -5.316 -13.492 1.00 98.44 83 PHE A C 1
ATOM 632 O O . PHE A 1 83 ? 2.918 -4.152 -13.535 1.00 98.44 83 PHE A O 1
ATOM 639 N N . THR A 1 84 ? 2.677 -6.291 -12.852 1.00 98.62 84 THR A N 1
ATOM 640 C CA . THR A 1 84 ? 1.417 -6.068 -12.129 1.00 98.62 84 THR A CA 1
ATOM 641 C C . THR A 1 84 ? 1.597 -6.386 -10.653 1.00 98.62 84 THR A C 1
ATOM 643 O O . THR A 1 84 ? 1.596 -7.543 -10.254 1.00 98.62 84 THR A O 1
ATOM 646 N N . LYS A 1 85 ? 1.711 -5.353 -9.819 1.00 98.75 85 LYS A N 1
ATOM 647 C CA . LYS A 1 85 ? 1.727 -5.511 -8.365 1.00 98.75 85 LYS A CA 1
ATOM 648 C C . LYS A 1 85 ? 0.296 -5.499 -7.845 1.00 98.75 85 LYS A C 1
ATOM 650 O O . LYS A 1 85 ? -0.419 -4.531 -8.070 1.00 98.75 85 LYS A O 1
ATOM 655 N N . THR A 1 86 ? -0.116 -6.525 -7.111 1.00 98.81 86 THR A N 1
ATOM 656 C CA . THR A 1 86 ? -1.495 -6.623 -6.611 1.00 98.81 86 THR A CA 1
ATOM 657 C C . THR A 1 86 ? -1.522 -6.684 -5.093 1.00 98.81 86 THR A C 1
ATOM 659 O O . THR A 1 86 ? -0.943 -7.594 -4.503 1.00 98.81 86 THR A O 1
ATOM 662 N N . PHE A 1 87 ? -2.223 -5.745 -4.455 1.00 98.88 87 PHE A N 1
ATOM 663 C CA . PHE A 1 87 ? -2.585 -5.869 -3.043 1.00 98.88 87 PHE A CA 1
ATOM 664 C C . PHE A 1 87 ? -3.927 -6.584 -2.924 1.00 98.88 87 PHE A C 1
ATOM 666 O O . PHE A 1 87 ? -4.876 -6.242 -3.624 1.00 98.88 87 PHE A O 1
ATOM 673 N N . THR A 1 88 ? -4.023 -7.571 -2.038 1.00 98.81 88 THR A N 1
ATOM 674 C CA . THR A 1 88 ? -5.292 -8.242 -1.727 1.00 98.81 88 THR A CA 1
ATOM 675 C C . THR A 1 88 ? -5.543 -8.202 -0.229 1.00 98.81 88 THR A C 1
ATOM 677 O O . THR A 1 88 ? -4.724 -8.674 0.563 1.00 98.81 88 THR A O 1
ATOM 680 N N . LEU A 1 89 ? -6.678 -7.618 0.150 1.00 98.81 89 LEU A N 1
ATOM 681 C CA . LEU A 1 89 ? -7.117 -7.439 1.527 1.00 98.81 89 LEU A CA 1
ATOM 682 C C . LEU A 1 89 ? -8.432 -8.184 1.729 1.00 98.81 89 LEU A C 1
ATOM 684 O O . LEU A 1 89 ? -9.318 -8.117 0.882 1.00 98.81 89 LEU A O 1
ATOM 688 N N . LYS A 1 90 ? -8.591 -8.846 2.874 1.00 98.69 90 LYS A N 1
ATOM 689 C CA . LYS A 1 90 ? -9.824 -9.565 3.225 1.00 98.69 90 LYS A CA 1
ATOM 690 C C . LYS A 1 90 ? -10.544 -8.873 4.372 1.00 98.69 90 LYS A C 1
ATOM 692 O O . LYS A 1 90 ? -9.903 -8.314 5.261 1.00 98.69 90 LYS A O 1
ATOM 697 N N . ARG A 1 91 ? -11.879 -8.921 4.372 1.00 98.50 91 ARG A N 1
ATOM 698 C CA . ARG A 1 91 ? -12.711 -8.329 5.430 1.00 98.50 91 ARG A CA 1
ATOM 699 C C . ARG A 1 91 ? -12.282 -8.854 6.802 1.00 98.50 91 ARG A C 1
ATOM 701 O O . ARG A 1 91 ? -12.248 -10.060 7.016 1.00 98.50 91 ARG A O 1
ATOM 708 N N . GLY A 1 92 ? -11.957 -7.941 7.718 1.00 97.62 92 GLY A N 1
ATOM 709 C CA . GLY A 1 92 ? -11.498 -8.278 9.072 1.00 97.62 92 GLY A CA 1
ATOM 710 C C . GLY A 1 92 ? -10.110 -8.931 9.145 1.00 97.62 92 GLY A C 1
ATOM 711 O O . GLY A 1 92 ? -9.681 -9.309 10.230 1.00 97.62 92 GLY A O 1
ATOM 712 N N . GLY A 1 93 ? -9.406 -9.076 8.019 1.00 97.62 93 GLY A N 1
ATOM 713 C CA . GLY A 1 93 ? -8.071 -9.656 7.961 1.00 97.62 93 GLY A CA 1
ATOM 714 C C . GLY A 1 93 ? -6.976 -8.599 8.090 1.00 97.62 93 GLY A C 1
ATOM 715 O O . GLY A 1 93 ? -7.043 -7.544 7.468 1.00 97.62 93 GLY A O 1
ATOM 716 N N . TYR A 1 94 ? -5.932 -8.920 8.856 1.00 98.12 94 TYR A N 1
ATOM 717 C CA . TYR A 1 94 ? -4.718 -8.095 8.967 1.00 98.12 94 TYR A CA 1
ATOM 718 C C . TYR A 1 94 ? -3.583 -8.572 8.051 1.00 98.12 94 TYR A C 1
ATOM 720 O O . TYR A 1 94 ? -2.629 -7.836 7.811 1.00 98.12 94 TYR A O 1
ATOM 728 N N . ALA A 1 95 ? -3.681 -9.793 7.516 1.00 98.50 95 ALA A N 1
ATOM 729 C CA . ALA A 1 95 ? -2.761 -10.287 6.501 1.00 98.50 95 ALA A CA 1
ATOM 730 C C . ALA A 1 95 ? -3.108 -9.654 5.147 1.00 98.50 95 ALA A C 1
ATOM 732 O O . ALA A 1 95 ? -4.168 -9.926 4.580 1.00 98.50 95 ALA A O 1
ATOM 733 N N . VAL A 1 96 ? -2.209 -8.813 4.641 1.00 98.62 96 VAL A N 1
ATOM 734 C CA . VAL A 1 96 ? -2.311 -8.213 3.308 1.00 98.62 96 VAL A CA 1
ATOM 735 C C . VAL A 1 96 ? -1.404 -8.987 2.364 1.00 98.62 96 VAL A C 1
ATOM 737 O O . VAL A 1 96 ? -0.187 -9.010 2.548 1.00 98.62 96 VAL A O 1
ATOM 740 N N . ASN A 1 97 ? -1.990 -9.605 1.341 1.00 98.81 97 ASN A N 1
ATOM 741 C CA . ASN A 1 97 ? -1.214 -10.294 0.317 1.00 98.81 97 ASN A CA 1
ATOM 742 C C . ASN A 1 97 ? -0.657 -9.279 -0.684 1.00 98.81 97 ASN A C 1
ATOM 744 O O . ASN A 1 97 ? -1.357 -8.346 -1.084 1.00 98.81 97 ASN A O 1
ATOM 748 N N . VAL A 1 98 ? 0.588 -9.495 -1.108 1.00 98.75 98 VAL A N 1
ATOM 749 C CA . VAL A 1 98 ? 1.252 -8.719 -2.160 1.00 98.75 98 VAL A CA 1
ATOM 750 C C . VAL A 1 98 ? 1.732 -9.690 -3.235 1.00 98.75 98 VAL A C 1
ATOM 752 O O . VAL A 1 98 ? 2.671 -10.447 -2.999 1.00 98.75 98 VAL A O 1
ATOM 755 N N . GLY A 1 99 ? 1.067 -9.682 -4.390 1.00 98.44 99 GLY A N 1
ATOM 756 C CA . GLY A 1 99 ? 1.428 -10.475 -5.570 1.00 98.44 99 GLY A CA 1
ATOM 757 C C . GLY A 1 99 ? 2.160 -9.648 -6.630 1.00 98.44 99 GLY A C 1
ATOM 758 O O . GLY A 1 99 ? 2.006 -8.423 -6.654 1.00 98.44 99 GLY A O 1
ATOM 759 N N . TYR A 1 100 ? 2.925 -10.329 -7.489 1.00 96.56 100 TYR A N 1
ATOM 760 C CA . TYR A 1 100 ? 3.667 -9.782 -8.631 1.00 96.56 100 TYR A CA 1
ATOM 761 C C . TYR A 1 100 ? 3.532 -10.683 -9.857 1.00 96.56 100 TYR A C 1
ATOM 763 O O . TYR A 1 100 ? 3.380 -11.908 -9.642 1.00 96.56 100 TYR A O 1
#

pLDDT: mean 97.95, std 1.1, range [92.0, 98.88]

Sequence (100 aa):
IEQALLLAYPKTLKSTEPFQLLETTPQFVYQAQSGLTGRDGPDNPANGPRPLYNVDKEAFVLADGQAELVIPLTYTAKAGNVFTKTFTLKRGGYAVNVGY

Radius of gyration: 16.51 Å; chains: 1; bounding box: 42×24×50 Å

Foldseek 3Di:
DQWDFDCVDACDVPHNGTNIDAHDDPVDGDDDDDFAEDDPTQVHCVNPHHFDWDFPDPDWDQDPPHFKTKTWTWGQDPVRDIDIWIWMDGVVDPDIDIDD

Organism: Staphylococcus aureus (NCBI:txid1280)